Protein AF-A0A1B9JYE6-F1 (afdb_monomer)

Radius of gyration: 20.58 Å; Cα contacts (8 Å, |Δi|>4): 177; chains: 1; bounding box: 49×29×66 Å

Secondary structure (DSSP, 8-state):
-HHHHHHHHHHHHHHHHHHHIIIIISPPPPP-------TTSGGG--SS-----SS-PPPHHHHHHHHHHHHHHHHHHHHHHHHH---HHHHHHHHHHHHHHHHHHHHIIIIIS---S-TTSHIIIIIHHHHHHHHHHHHHHHHHHHHHHHHHHHHHHT-

pLDDT: mean 81.79, std 16.42, range [40.91, 97.44]

Structure (mmCIF, N/CA/C/O backbone):
data_AF-A0A1B9JYE6-F1
#
_entry.id   AF-A0A1B9JYE6-F1
#
loop_
_atom_site.group_PDB
_atom_site.id
_atom_site.type_symbol
_atom_site.label_atom_id
_atom_site.label_alt_id
_atom_site.label_comp_id
_atom_site.label_asym_id
_atom_site.label_entity_id
_atom_site.label_seq_id
_atom_site.pdbx_PDB_ins_code
_atom_site.Cartn_x
_atom_site.Cartn_y
_atom_site.Cartn_z
_atom_site.occupancy
_atom_site.B_iso_or_equiv
_atom_site.auth_seq_id
_atom_site.auth_comp_id
_atom_site.auth_asym_id
_atom_site.auth_atom_id
_atom_site.pdbx_PDB_model_num
ATOM 1 N N . MET A 1 1 ? -19.939 -4.591 16.469 1.00 57.59 1 MET A N 1
ATOM 2 C CA . MET A 1 1 ? -18.992 -5.558 15.854 1.00 57.59 1 MET A CA 1
ATOM 3 C C . MET A 1 1 ? -18.891 -5.456 14.327 1.00 57.59 1 MET A C 1
ATOM 5 O O . MET A 1 1 ? -17.831 -5.767 13.809 1.00 57.59 1 MET A O 1
ATOM 9 N N . LYS A 1 2 ? -19.922 -5.003 13.598 1.00 70.06 2 LYS A N 1
ATOM 10 C CA . LYS A 1 2 ? -19.901 -4.951 12.121 1.00 70.06 2 LYS A CA 1
ATOM 11 C C . LYS A 1 2 ? -18.912 -3.921 11.544 1.00 70.06 2 LYS A C 1
ATOM 13 O O . LYS A 1 2 ? -18.185 -4.219 10.609 1.00 70.06 2 LYS A O 1
ATOM 18 N N . ASN A 1 3 ? -18.780 -2.763 12.190 1.00 75.31 3 ASN A N 1
ATOM 19 C CA . ASN A 1 3 ? -17.974 -1.642 11.678 1.00 75.31 3 ASN A CA 1
ATOM 20 C C . ASN A 1 3 ? -16.462 -1.934 11.674 1.00 75.31 3 ASN A C 1
ATOM 22 O O . ASN A 1 3 ? -15.748 -1.475 10.791 1.00 75.31 3 ASN A O 1
ATOM 26 N N . ARG A 1 4 ? -15.979 -2.756 12.619 1.00 79.44 4 ARG A N 1
ATOM 27 C CA . ARG A 1 4 ? -14.575 -3.209 12.634 1.00 79.44 4 ARG A CA 1
ATOM 28 C C . ARG A 1 4 ? -14.265 -4.218 11.530 1.00 79.44 4 ARG A C 1
ATOM 30 O O . ARG A 1 4 ? -13.170 -4.186 10.997 1.00 79.44 4 ARG A O 1
ATOM 37 N N . LEU A 1 5 ? -15.227 -5.078 11.181 1.00 86.06 5 LEU A N 1
ATOM 38 C CA . LEU A 1 5 ? -15.060 -6.068 10.114 1.00 86.06 5 LEU A CA 1
ATOM 39 C C . LEU A 1 5 ? -14.913 -5.368 8.767 1.00 86.06 5 LEU A C 1
ATOM 41 O O . LEU A 1 5 ? -14.025 -5.710 8.001 1.00 86.06 5 LEU A O 1
ATOM 45 N N . ILE A 1 6 ? -15.738 -4.346 8.527 1.00 87.00 6 ILE A N 1
ATOM 46 C CA . ILE A 1 6 ? -15.699 -3.552 7.296 1.00 87.00 6 ILE A CA 1
ATOM 47 C C . ILE A 1 6 ? -14.346 -2.844 7.161 1.00 87.00 6 ILE A C 1
ATOM 49 O O . ILE A 1 6 ? -13.694 -2.978 6.134 1.00 87.00 6 ILE A O 1
ATOM 53 N N . SER A 1 7 ? -13.887 -2.149 8.209 1.00 86.81 7 SER A N 1
ATOM 54 C CA . SER A 1 7 ? -12.589 -1.461 8.175 1.00 86.81 7 SER A CA 1
ATOM 55 C C . SER A 1 7 ? -11.417 -2.428 7.968 1.00 86.81 7 SER A C 1
ATOM 57 O O . SER A 1 7 ? -10.572 -2.170 7.116 1.00 86.81 7 SER A O 1
ATOM 59 N N . SER A 1 8 ? -11.381 -3.556 8.685 1.00 90.75 8 SER A N 1
ATOM 60 C CA . SER A 1 8 ? -10.333 -4.566 8.503 1.00 90.75 8 SER A CA 1
ATOM 61 C C . SER A 1 8 ? -10.344 -5.175 7.106 1.00 90.75 8 SER A C 1
ATOM 63 O O . SER A 1 8 ? -9.286 -5.316 6.502 1.00 90.75 8 SER A O 1
ATOM 65 N N . LEU A 1 9 ? -11.525 -5.509 6.579 1.00 93.38 9 LEU A N 1
ATOM 66 C CA . LEU A 1 9 ? -11.654 -6.090 5.247 1.00 93.38 9 LEU A CA 1
ATOM 67 C C . LEU A 1 9 ? -11.149 -5.121 4.172 1.00 93.38 9 LEU A C 1
ATOM 69 O O . LEU A 1 9 ? -10.411 -5.540 3.289 1.00 93.38 9 LEU A O 1
ATOM 73 N N . LEU A 1 10 ? -11.472 -3.829 4.287 1.00 93.81 10 LEU A N 1
ATOM 74 C CA . LEU A 1 10 ? -10.964 -2.804 3.372 1.00 93.81 10 LEU A CA 1
ATOM 75 C C . LEU A 1 10 ? -9.431 -2.746 3.372 1.00 93.81 10 LEU A C 1
ATOM 77 O O . LEU A 1 10 ? -8.829 -2.771 2.303 1.00 93.81 10 LEU A O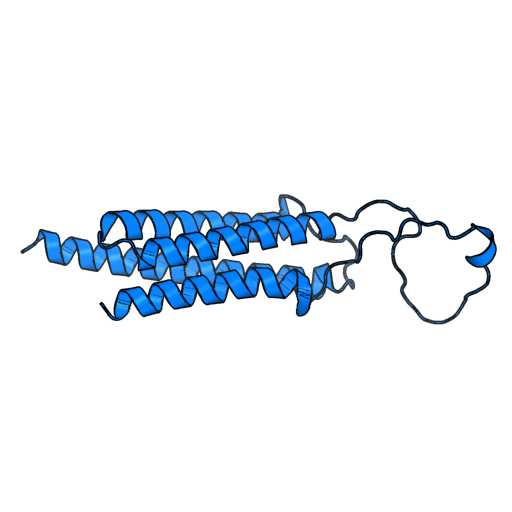 1
ATOM 81 N N . PHE A 1 11 ? -8.789 -2.726 4.545 1.00 94.56 11 PHE A N 1
ATOM 82 C CA . PHE A 1 11 ? -7.324 -2.704 4.617 1.00 94.56 11 PHE A CA 1
ATOM 83 C C . PHE A 1 11 ? -6.683 -3.974 4.058 1.00 94.56 11 PHE A C 1
ATOM 85 O O . PHE A 1 11 ? -5.679 -3.886 3.358 1.00 94.56 11 PHE A O 1
ATOM 92 N N . ILE A 1 12 ? -7.274 -5.143 4.315 1.00 95.81 12 ILE A N 1
ATOM 93 C CA . ILE A 1 12 ? -6.781 -6.417 3.778 1.00 95.81 12 ILE A CA 1
ATOM 94 C C . ILE A 1 12 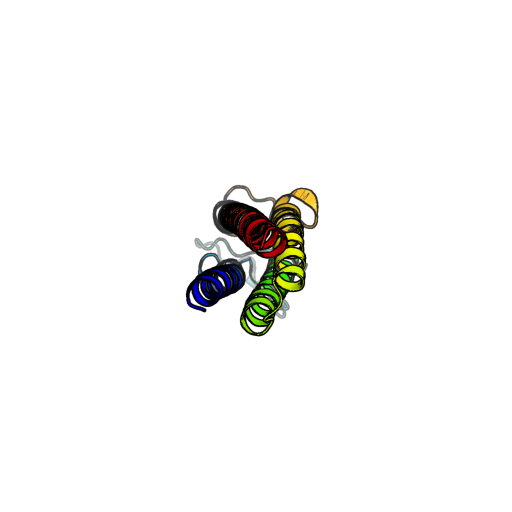? -6.881 -6.430 2.249 1.00 95.81 12 ILE A C 1
ATOM 96 O O . ILE A 1 12 ? -5.912 -6.797 1.593 1.00 95.81 12 ILE A O 1
ATOM 100 N N . ILE A 1 13 ? -8.007 -5.988 1.678 1.00 96.25 13 ILE A N 1
ATOM 101 C CA . ILE A 1 13 ? -8.196 -5.908 0.220 1.00 96.25 13 ILE A CA 1
ATOM 102 C C . ILE A 1 13 ? -7.168 -4.957 -0.402 1.00 96.25 13 ILE A C 1
ATOM 104 O O . ILE A 1 13 ? -6.525 -5.320 -1.384 1.00 96.25 13 ILE A O 1
ATOM 108 N N . ILE A 1 14 ? -6.977 -3.765 0.175 1.00 94.75 14 ILE A N 1
ATOM 109 C CA . ILE A 1 14 ? -5.996 -2.794 -0.332 1.00 94.75 14 ILE A CA 1
ATOM 110 C C . ILE A 1 14 ? -4.573 -3.361 -0.238 1.00 94.75 14 ILE A C 1
ATOM 112 O O . ILE A 1 14 ? -3.814 -3.261 -1.198 1.00 94.75 14 ILE A O 1
ATOM 116 N N . GLY A 1 15 ? -4.220 -4.008 0.877 1.00 94.06 15 GLY A N 1
ATOM 117 C CA . GLY A 1 15 ? -2.919 -4.656 1.043 1.00 94.06 15 GLY A CA 1
ATOM 118 C C . GLY A 1 15 ? -2.680 -5.787 0.037 1.00 94.06 15 GLY A C 1
ATOM 119 O O . GLY A 1 15 ? -1.598 -5.872 -0.537 1.00 94.06 15 GLY A O 1
ATOM 120 N N . ALA A 1 16 ? -3.695 -6.607 -0.251 1.00 95.44 16 ALA A N 1
ATOM 121 C CA . ALA A 1 16 ? -3.608 -7.635 -1.292 1.00 95.44 16 ALA A CA 1
ATOM 122 C C . ALA A 1 16 ? -3.423 -7.014 -2.684 1.00 95.44 16 ALA A C 1
ATOM 124 O O . ALA A 1 16 ? -2.639 -7.513 -3.490 1.00 95.44 16 ALA A O 1
ATOM 125 N N . LEU A 1 17 ? -4.108 -5.902 -2.956 1.00 94.19 17 LEU A N 1
ATOM 126 C CA . LEU A 1 17 ? -4.000 -5.202 -4.229 1.00 94.19 17 LEU A CA 1
ATOM 127 C C . LEU A 1 17 ? -2.5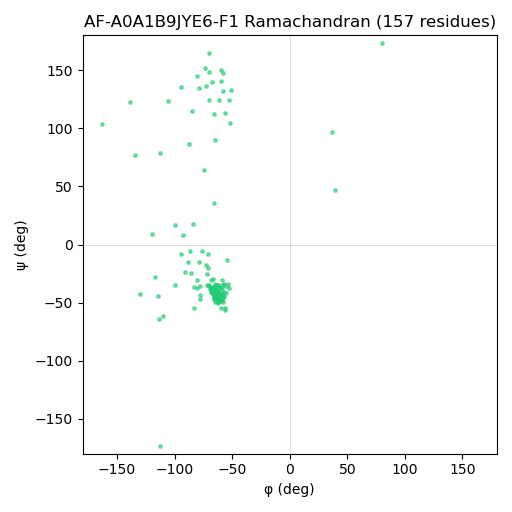99 -4.602 -4.429 1.00 94.19 17 LEU A C 1
ATOM 129 O O . LEU A 1 17 ? -2.047 -4.737 -5.517 1.00 94.19 17 LEU A O 1
ATOM 133 N N . LEU A 1 18 ? -1.979 -4.050 -3.378 1.00 92.81 18 LEU A N 1
ATOM 134 C CA . LEU A 1 18 ? -0.581 -3.587 -3.409 1.00 92.81 18 LEU A CA 1
ATOM 135 C C . LEU A 1 18 ? 0.417 -4.703 -3.757 1.00 92.81 18 LEU A C 1
ATOM 137 O O . LEU A 1 18 ? 1.432 -4.431 -4.387 1.00 92.81 18 LEU A O 1
ATOM 141 N N . ILE A 1 19 ? 0.125 -5.957 -3.399 1.00 92.75 19 ILE A N 1
ATOM 142 C CA . ILE A 1 19 ? 0.947 -7.120 -3.777 1.00 92.75 19 ILE A CA 1
ATOM 143 C C . ILE A 1 19 ? 0.682 -7.525 -5.233 1.00 92.75 19 ILE A C 1
ATOM 145 O O . ILE A 1 19 ? 1.612 -7.809 -5.987 1.00 92.75 19 ILE A O 1
ATOM 149 N N . LEU A 1 20 ? -0.588 -7.553 -5.640 1.00 90.44 20 LEU A N 1
ATOM 150 C CA . LEU A 1 20 ? -1.011 -8.009 -6.967 1.00 90.44 20 LEU A CA 1
ATOM 151 C C . LEU A 1 20 ? -0.603 -7.054 -8.092 1.00 90.44 20 LEU A C 1
ATOM 153 O O . LEU A 1 20 ? -0.294 -7.507 -9.192 1.00 90.44 20 LEU A O 1
ATOM 157 N N . VAL A 1 21 ? -0.592 -5.744 -7.846 1.00 89.38 21 VAL A N 1
ATOM 158 C CA . VAL A 1 21 ? -0.271 -4.748 -8.878 1.00 89.38 21 VAL A CA 1
ATOM 159 C C . VAL A 1 21 ? 1.134 -4.920 -9.469 1.00 89.38 21 VAL A C 1
ATOM 161 O O . VAL A 1 21 ? 1.215 -5.072 -10.687 1.00 89.38 21 VAL A O 1
ATOM 164 N N . PRO A 1 22 ? 2.226 -4.946 -8.679 1.00 84.69 22 PRO A N 1
ATOM 165 C CA . PRO A 1 22 ? 3.578 -5.094 -9.218 1.00 84.69 22 PRO A CA 1
ATOM 166 C C . PRO A 1 22 ? 3.891 -6.505 -9.741 1.00 84.69 22 PRO A C 1
ATOM 168 O O . PRO A 1 22 ? 4.860 -6.665 -10.482 1.00 84.69 22 PRO A O 1
ATOM 171 N N . LEU A 1 23 ? 3.112 -7.523 -9.351 1.00 81.50 23 LEU A N 1
ATOM 172 C CA . LEU A 1 23 ? 3.366 -8.923 -9.713 1.00 81.50 23 LEU A CA 1
ATOM 173 C C . LEU A 1 23 ? 2.518 -9.434 -10.882 1.00 81.50 23 LEU A C 1
ATOM 175 O O . LEU A 1 23 ? 2.999 -10.265 -11.645 1.00 81.50 23 LEU A O 1
ATOM 179 N N . TYR A 1 24 ? 1.266 -8.989 -11.005 1.00 80.25 24 TYR A N 1
ATOM 180 C CA . TYR A 1 24 ? 0.289 -9.619 -11.898 1.00 80.25 24 TYR A CA 1
ATOM 181 C C . TYR A 1 24 ? -0.434 -8.634 -12.818 1.00 80.25 24 TYR A C 1
ATOM 183 O O . TYR A 1 24 ? -0.606 -8.927 -13.995 1.00 80.25 24 TYR A O 1
ATOM 191 N N . ILE A 1 25 ? -0.853 -7.466 -12.315 1.00 80.75 25 ILE A N 1
ATOM 192 C CA . ILE A 1 25 ? -1.602 -6.503 -13.146 1.00 80.75 25 ILE A CA 1
ATOM 193 C C . ILE A 1 25 ? -0.659 -5.731 -14.065 1.00 80.75 25 ILE A C 1
ATOM 195 O O . ILE A 1 25 ? -0.932 -5.566 -15.250 1.00 80.75 25 ILE A O 1
ATOM 199 N N . VAL A 1 26 ? 0.446 -5.241 -13.506 1.00 78.81 26 VAL A N 1
ATOM 200 C CA . VAL A 1 26 ? 1.441 -4.463 -14.235 1.00 78.81 26 VAL A CA 1
ATOM 201 C C . VAL A 1 26 ? 2.818 -4.997 -13.850 1.00 78.81 26 VAL A C 1
ATOM 203 O O . VAL A 1 26 ? 3.483 -4.406 -12.988 1.00 78.81 26 VAL A O 1
ATOM 206 N N . PRO A 1 27 ? 3.211 -6.160 -14.405 1.00 75.25 27 PRO A N 1
ATOM 207 C CA . PRO A 1 27 ? 4.437 -6.824 -14.003 1.00 75.25 27 PRO A CA 1
ATOM 208 C C . PRO A 1 27 ? 5.622 -5.886 -14.208 1.00 75.25 27 PRO A C 1
ATOM 210 O O . PRO A 1 27 ? 5.769 -5.233 -15.246 1.00 75.25 27 PRO A O 1
ATOM 213 N N . VAL A 1 28 ? 6.455 -5.790 -13.176 1.00 79.31 28 VAL A N 1
ATOM 214 C CA . VAL A 1 28 ? 7.721 -5.068 -13.279 1.00 79.31 28 VAL A CA 1
ATOM 215 C C . VAL A 1 28 ? 8.704 -5.819 -14.175 1.00 79.31 28 VAL A C 1
ATOM 217 O O . VAL A 1 28 ? 8.522 -7.000 -14.465 1.00 79.31 28 VAL A O 1
ATOM 220 N N . CYS A 1 29 ? 9.762 -5.124 -14.601 1.00 75.88 29 CYS A N 1
ATOM 221 C CA . CYS A 1 29 ? 10.789 -5.692 -15.470 1.00 75.88 29 CYS A CA 1
ATOM 222 C C . CYS A 1 29 ? 11.312 -7.027 -14.907 1.00 75.88 29 CYS A C 1
ATOM 224 O O . CYS A 1 29 ? 11.632 -7.080 -13.709 1.00 75.88 29 CYS A O 1
ATOM 226 N N . PRO A 1 30 ? 11.424 -8.077 -15.741 1.00 67.44 30 PRO A N 1
ATOM 227 C CA . PRO A 1 30 ? 11.981 -9.347 -15.304 1.00 67.44 30 PRO A CA 1
ATOM 228 C C . PRO A 1 30 ? 13.426 -9.151 -14.815 1.00 67.44 30 PRO A C 1
ATOM 230 O O . PRO A 1 30 ? 14.118 -8.233 -15.274 1.00 67.44 30 PRO A O 1
ATOM 233 N N . PRO A 1 31 ? 13.890 -9.972 -13.852 1.00 63.22 31 PRO A N 1
ATOM 234 C CA . PRO A 1 31 ? 15.303 -9.988 -13.504 1.00 63.22 31 PRO A CA 1
ATOM 235 C C . PRO A 1 31 ? 16.109 -10.325 -14.766 1.00 63.22 31 PRO A C 1
ATOM 237 O O . PRO A 1 31 ? 15.602 -11.070 -15.606 1.00 63.22 31 PRO A O 1
ATOM 240 N N . PRO A 1 32 ? 17.337 -9.801 -14.916 1.00 58.00 32 PRO A N 1
ATOM 241 C CA . PRO A 1 32 ? 18.195 -10.238 -16.003 1.00 58.00 32 PRO A CA 1
ATOM 242 C C . PRO A 1 32 ? 18.348 -11.753 -15.877 1.00 58.00 32 PRO A C 1
ATOM 244 O O . PRO A 1 32 ? 18.891 -12.244 -14.884 1.00 58.00 32 PRO A O 1
ATOM 247 N N . GLU A 1 33 ? 17.806 -12.497 -16.838 1.00 54.22 33 GLU A N 1
ATOM 248 C CA . GLU A 1 33 ? 18.132 -13.905 -16.984 1.00 54.22 33 GLU A CA 1
ATOM 249 C C . GLU A 1 33 ? 19.652 -13.970 -17.051 1.00 54.22 33 GLU A C 1
ATOM 251 O O . GLU A 1 33 ? 20.282 -13.225 -17.803 1.00 54.22 33 GLU A O 1
ATOM 256 N N . VAL A 1 34 ? 20.243 -14.767 -16.159 1.00 49.59 34 VAL A N 1
ATOM 257 C CA . VAL A 1 34 ? 21.685 -14.981 -16.099 1.00 49.59 34 VAL A CA 1
ATOM 258 C C . VAL A 1 34 ? 22.106 -15.368 -17.507 1.00 49.59 34 VAL A C 1
ATOM 260 O O . VAL A 1 34 ? 21.801 -16.470 -17.963 1.00 49.59 34 VAL A O 1
ATOM 263 N N . ALA A 1 35 ? 22.726 -14.421 -18.213 1.00 47.91 35 ALA A N 1
ATOM 264 C CA . ALA A 1 35 ? 23.156 -14.593 -19.581 1.00 47.91 35 ALA A CA 1
ATOM 265 C C . ALA A 1 35 ? 24.238 -15.675 -19.594 1.00 47.91 35 ALA A C 1
ATOM 267 O O . ALA A 1 35 ? 25.425 -15.416 -19.455 1.00 47.91 35 ALA A O 1
ATOM 268 N N . SER A 1 36 ? 23.786 -16.911 -19.760 1.00 43.56 36 SER A N 1
ATOM 269 C CA . SER A 1 36 ? 24.530 -17.994 -20.391 1.00 43.56 36 SER A CA 1
ATOM 270 C C . SER A 1 36 ? 24.379 -17.922 -21.915 1.00 43.56 36 SER A C 1
ATOM 272 O O . SER A 1 36 ? 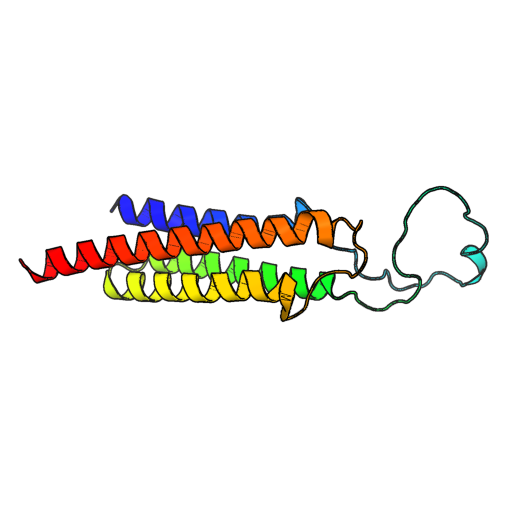24.633 -18.894 -22.615 1.00 43.56 36 SER A O 1
ATOM 274 N N . MET A 1 37 ? 23.961 -16.768 -22.441 1.00 51.12 37 MET A N 1
ATOM 275 C CA . MET A 1 37 ? 23.835 -16.522 -23.869 1.00 51.12 37 MET A CA 1
ATOM 276 C C . MET A 1 37 ? 25.211 -16.084 -24.391 1.00 51.12 37 MET A C 1
ATOM 278 O O . MET A 1 37 ? 25.697 -15.027 -23.978 1.00 51.12 37 MET A O 1
ATOM 282 N N . PRO A 1 38 ? 25.864 -16.876 -25.261 1.00 51.84 38 PRO A N 1
ATOM 283 C CA . PRO A 1 38 ? 27.099 -16.472 -25.915 1.00 51.84 38 PRO A CA 1
ATOM 284 C C . PRO A 1 38 ? 26.841 -15.200 -26.726 1.00 51.84 38 PRO A C 1
ATOM 286 O O . PRO A 1 38 ? 25.805 -15.070 -27.383 1.00 51.84 38 PRO A O 1
ATOM 289 N N . THR A 1 39 ? 27.800 -14.277 -26.712 1.00 54.94 39 THR A N 1
ATOM 290 C CA . THR A 1 39 ? 27.779 -12.977 -27.410 1.00 54.94 39 THR A CA 1
ATOM 291 C C . THR A 1 39 ? 27.504 -13.062 -28.916 1.00 54.94 39 THR A C 1
ATOM 293 O O . THR A 1 39 ? 27.180 -12.057 -29.545 1.00 54.94 39 THR A O 1
ATOM 296 N N . ASP A 1 40 ? 27.576 -14.258 -29.492 1.00 49.28 40 ASP A N 1
ATOM 297 C CA . ASP A 1 40 ? 27.588 -14.480 -30.934 1.00 49.28 40 ASP A CA 1
ATOM 298 C C . ASP A 1 40 ? 26.177 -14.629 -31.535 1.00 49.28 40 ASP A C 1
ATOM 300 O O . ASP A 1 40 ? 26.003 -14.484 -32.744 1.00 49.28 40 ASP A O 1
ATOM 304 N N . MET A 1 41 ? 25.143 -14.849 -30.709 1.00 54.16 41 MET A N 1
ATOM 305 C CA . MET A 1 41 ? 23.742 -14.927 -31.170 1.00 54.16 41 MET A CA 1
ATOM 306 C C . MET A 1 41 ? 22.978 -13.598 -31.059 1.00 54.16 41 MET A C 1
ATOM 308 O O . MET A 1 41 ? 21.872 -13.483 -31.583 1.00 54.16 41 MET A O 1
ATOM 312 N N . ALA A 1 42 ? 23.563 -12.575 -30.427 1.00 52.47 42 ALA A N 1
ATOM 313 C CA . ALA A 1 42 ? 22.927 -11.267 -30.247 1.00 52.47 42 ALA A CA 1
ATOM 314 C C . ALA A 1 42 ? 22.827 -10.451 -31.552 1.00 52.47 42 ALA A C 1
ATOM 316 O O . ALA A 1 42 ? 21.936 -9.621 -31.699 1.00 52.47 42 ALA A O 1
ATOM 317 N N . ASN A 1 43 ? 23.712 -10.700 -32.521 1.00 52.38 43 ASN A N 1
ATOM 318 C CA . ASN A 1 43 ? 23.830 -9.859 -33.716 1.00 52.38 43 ASN A CA 1
ATOM 319 C C . ASN A 1 43 ? 22.873 -10.233 -34.867 1.00 52.38 43 ASN A C 1
ATOM 321 O O . ASN A 1 43 ? 22.842 -9.516 -35.862 1.00 52.38 43 ASN A O 1
ATOM 325 N N . ASN A 1 44 ? 22.100 -11.325 -34.764 1.00 51.66 44 ASN A N 1
ATOM 326 C CA . ASN A 1 44 ? 21.302 -11.855 -35.888 1.00 51.66 44 ASN A CA 1
ATOM 327 C C . ASN A 1 44 ? 19.780 -11.914 -35.671 1.00 51.66 44 ASN A C 1
ATOM 329 O O . ASN A 1 44 ? 19.071 -12.449 -36.521 1.00 51.66 44 ASN A O 1
ATOM 333 N N . MET A 1 45 ? 19.237 -11.335 -34.597 1.00 49.75 45 MET A N 1
ATOM 334 C CA . MET A 1 45 ? 17.781 -11.201 -34.438 1.00 49.75 45 MET A CA 1
ATOM 335 C C . MET A 1 45 ? 17.356 -9.737 -34.501 1.00 49.75 45 MET A C 1
ATOM 337 O O . MET A 1 45 ? 17.083 -9.078 -33.504 1.00 49.75 45 MET A O 1
ATOM 341 N N . MET A 1 46 ? 17.287 -9.242 -35.734 1.00 52.53 46 MET A N 1
ATOM 342 C CA . MET A 1 46 ? 16.541 -8.046 -36.096 1.00 52.53 46 MET A CA 1
ATOM 343 C C . MET A 1 46 ? 15.104 -8.479 -36.408 1.00 52.53 46 MET A C 1
ATOM 345 O O . MET A 1 46 ? 14.828 -8.791 -37.555 1.00 52.53 46 MET A O 1
ATOM 349 N N . ASN A 1 47 ? 14.223 -8.566 -35.401 1.00 45.91 47 ASN A N 1
ATOM 350 C CA . ASN A 1 47 ? 12.759 -8.593 -35.562 1.00 45.91 47 ASN A CA 1
ATOM 351 C C . ASN A 1 47 ? 12.056 -8.267 -34.226 1.00 45.91 47 ASN A C 1
ATOM 353 O O . ASN A 1 47 ? 12.002 -9.080 -33.318 1.00 45.91 47 ASN A O 1
ATOM 357 N N . HIS A 1 48 ? 11.550 -7.039 -34.127 1.00 42.72 48 HIS A N 1
ATOM 358 C CA . HIS A 1 48 ? 10.354 -6.610 -33.389 1.00 42.72 48 HIS A CA 1
ATOM 359 C C . HIS A 1 48 ? 10.009 -7.193 -31.996 1.00 42.72 48 HIS A C 1
ATOM 361 O O . HIS A 1 48 ? 8.836 -7.428 -31.728 1.00 42.72 48 HIS A O 1
ATOM 367 N N . GLU A 1 49 ? 10.950 -7.276 -31.054 1.00 40.91 49 GLU A N 1
ATOM 368 C CA . GLU A 1 49 ? 10.630 -7.437 -29.626 1.00 40.91 49 GLU A CA 1
ATOM 369 C C . GLU A 1 49 ? 11.555 -6.566 -28.767 1.00 40.91 49 GLU A C 1
ATOM 371 O O . GLU A 1 49 ? 12.780 -6.636 -28.849 1.00 40.91 49 GLU A O 1
ATOM 376 N N . MET A 1 50 ? 10.950 -5.685 -27.963 1.00 48.88 50 MET A N 1
ATOM 377 C CA . MET A 1 50 ? 11.627 -4.735 -27.073 1.00 48.88 50 MET A CA 1
ATOM 378 C C . MET A 1 50 ? 12.195 -5.459 -25.841 1.00 48.88 50 MET A C 1
ATOM 380 O O . MET A 1 50 ? 11.749 -5.239 -24.713 1.00 48.88 50 MET A O 1
ATOM 384 N N . ALA A 1 51 ? 13.147 -6.364 -26.061 1.00 43.28 51 ALA A N 1
ATOM 385 C CA . ALA A 1 51 ? 13.779 -7.144 -25.009 1.00 43.28 51 ALA A CA 1
ATOM 386 C C . ALA A 1 51 ? 14.740 -6.286 -24.167 1.00 43.28 51 ALA A C 1
ATOM 388 O O . ALA A 1 51 ? 15.493 -5.443 -24.657 1.00 43.28 51 ALA A O 1
ATOM 389 N N . HIS A 1 52 ? 14.650 -6.498 -22.858 1.00 49.09 52 HIS A N 1
ATOM 390 C CA . HIS A 1 52 ? 15.311 -5.754 -21.799 1.00 49.09 52 HIS A CA 1
ATOM 391 C C . HIS A 1 52 ? 16.833 -5.976 -21.738 1.00 49.09 52 HIS A C 1
ATOM 393 O O . HIS A 1 52 ? 17.322 -7.068 -21.980 1.00 49.09 52 HIS A O 1
ATOM 399 N N . SER A 1 53 ? 17.534 -4.920 -21.302 1.00 43.25 53 SER A N 1
ATOM 400 C CA . SER A 1 53 ? 18.861 -4.886 -20.658 1.00 43.25 53 SER A CA 1
ATOM 401 C C . SER A 1 53 ? 19.917 -5.902 -21.150 1.00 43.25 53 SER A C 1
ATOM 403 O O . SER A 1 53 ? 19.994 -7.005 -20.616 1.00 43.25 53 SER A O 1
ATOM 405 N N . PRO A 1 54 ? 20.831 -5.515 -22.064 1.00 47.75 54 PRO A N 1
ATOM 406 C CA . PRO A 1 54 ? 21.963 -6.358 -22.478 1.00 47.75 54 PRO A CA 1
ATOM 407 C C . PRO A 1 54 ? 23.041 -6.509 -21.387 1.00 47.75 54 PRO A C 1
ATOM 409 O O . PRO A 1 54 ? 23.986 -7.280 -21.526 1.00 47.75 54 PRO A O 1
ATOM 412 N N . SER A 1 55 ? 22.925 -5.755 -20.296 1.00 49.12 55 SER A N 1
ATOM 413 C CA . SER A 1 55 ? 23.792 -5.815 -19.127 1.00 49.12 55 SER A CA 1
ATOM 414 C C . SER A 1 55 ? 23.033 -6.505 -17.998 1.00 49.12 55 SER A C 1
ATOM 416 O O . SER A 1 55 ? 21.947 -6.063 -17.627 1.00 49.12 55 SER A O 1
ATOM 418 N N . GLY A 1 56 ? 23.593 -7.586 -17.447 1.0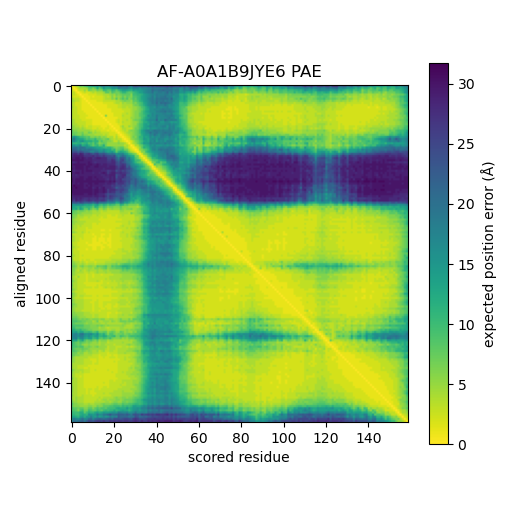0 57.62 56 GLY A N 1
ATOM 419 C CA . GLY A 1 56 ? 23.007 -8.406 -16.376 1.00 57.62 56 GLY A CA 1
ATOM 420 C C . GLY A 1 56 ? 22.849 -7.703 -15.017 1.00 57.62 56 GLY A C 1
ATOM 421 O O . GLY A 1 56 ? 23.063 -8.311 -13.973 1.00 57.62 56 GLY A O 1
ATOM 422 N N . THR A 1 57 ? 22.523 -6.410 -15.004 1.00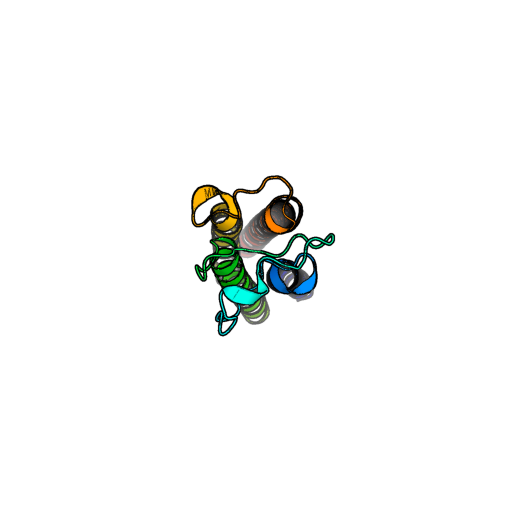 66.62 57 THR A N 1
ATOM 423 C CA . THR A 1 57 ? 22.313 -5.600 -13.809 1.00 66.62 57 THR A CA 1
ATOM 424 C C . THR A 1 57 ? 20.830 -5.554 -13.442 1.00 66.62 57 THR A C 1
ATOM 426 O O . THR A 1 57 ? 19.942 -5.384 -14.277 1.00 66.62 57 THR A O 1
ATOM 429 N N . ILE A 1 58 ? 20.544 -5.721 -12.151 1.00 75.81 58 ILE A N 1
ATOM 430 C CA . ILE A 1 58 ? 19.180 -5.667 -11.621 1.00 75.81 58 ILE A CA 1
ATOM 431 C C . ILE A 1 58 ? 18.672 -4.220 -11.680 1.00 75.81 58 ILE A C 1
ATOM 433 O O . ILE A 1 58 ? 19.274 -3.311 -11.107 1.00 75.81 58 ILE A O 1
ATOM 437 N N . MET A 1 59 ? 17.532 -4.006 -12.339 1.00 81.19 59 MET A N 1
ATOM 438 C CA . MET A 1 59 ? 16.900 -2.688 -12.442 1.00 81.19 59 MET A CA 1
ATOM 439 C C . MET A 1 59 ? 16.243 -2.245 -11.123 1.00 81.19 59 MET A C 1
ATOM 441 O O . MET A 1 59 ? 15.733 -3.062 -10.359 1.00 81.19 59 MET A O 1
ATOM 445 N N . LYS A 1 60 ? 16.148 -0.925 -10.892 1.00 84.31 60 LYS A N 1
ATOM 446 C CA . LYS A 1 60 ? 15.483 -0.327 -9.709 1.00 84.31 60 LYS A CA 1
ATOM 447 C C . LYS A 1 60 ? 14.050 -0.837 -9.496 1.00 84.31 60 LYS A C 1
ATOM 449 O O . LYS A 1 60 ? 13.655 -1.110 -8.368 1.00 84.31 60 LYS A O 1
ATOM 454 N N . CYS A 1 61 ? 13.312 -1.047 -10.589 1.00 87.44 61 CYS A N 1
ATOM 455 C CA . CYS A 1 61 ? 11.951 -1.590 -10.603 1.00 87.44 61 CYS A CA 1
ATOM 456 C C . CYS A 1 61 ? 11.805 -2.924 -9.851 1.00 87.44 61 CYS A C 1
ATOM 458 O O . CYS A 1 61 ? 10.780 -3.154 -9.213 1.00 87.44 61 CYS A O 1
ATOM 460 N N . PHE A 1 62 ? 12.835 -3.773 -9.881 1.00 85.69 62 PHE A N 1
ATOM 461 C CA . PHE A 1 62 ? 12.838 -5.047 -9.167 1.00 85.69 62 PHE A CA 1
ATOM 462 C C . PHE A 1 62 ? 12.813 -4.841 -7.646 1.00 85.69 62 PHE A C 1
ATOM 464 O O . PHE A 1 62 ? 11.996 -5.439 -6.945 1.00 85.69 62 PHE A O 1
ATOM 471 N N . TRP A 1 63 ? 13.667 -3.951 -7.134 1.00 88.25 63 TRP A N 1
ATOM 472 C CA . TRP A 1 63 ? 13.731 -3.630 -5.706 1.00 88.25 63 TRP A CA 1
ATOM 473 C C . TRP A 1 63 ? 12.488 -2.880 -5.229 1.00 88.25 63 TRP A C 1
ATOM 475 O O . TRP A 1 63 ? 11.969 -3.188 -4.158 1.00 88.25 63 TRP A O 1
ATOM 485 N N . THR A 1 64 ? 11.959 -1.972 -6.053 1.00 89.94 64 THR A N 1
ATOM 486 C CA . THR A 1 64 ? 10.681 -1.288 -5.806 1.00 89.94 64 THR A CA 1
ATOM 487 C C . THR A 1 64 ? 9.544 -2.295 -5.658 1.00 89.94 64 THR A C 1
ATOM 489 O O . THR A 1 64 ? 8.840 -2.264 -4.655 1.00 89.94 64 THR A O 1
ATOM 492 N N . ALA A 1 65 ? 9.401 -3.251 -6.581 1.00 89.00 65 ALA A N 1
ATOM 493 C CA . ALA A 1 65 ? 8.364 -4.279 -6.478 1.00 89.00 65 ALA A CA 1
ATOM 494 C C . ALA A 1 65 ? 8.494 -5.125 -5.206 1.00 89.00 65 ALA A C 1
ATOM 496 O O . ALA A 1 65 ? 7.500 -5.398 -4.538 1.00 89.00 65 ALA A O 1
ATOM 497 N N . ARG A 1 66 ? 9.717 -5.527 -4.840 1.00 91.44 66 ARG A N 1
ATOM 498 C CA . ARG A 1 66 ? 9.960 -6.307 -3.617 1.00 91.44 66 ARG A CA 1
ATOM 499 C C . ARG A 1 66 ? 9.623 -5.520 -2.350 1.00 91.44 66 ARG A C 1
ATOM 501 O O . ARG A 1 66 ? 9.016 -6.087 -1.443 1.00 91.44 66 ARG A O 1
ATOM 508 N N . ALA A 1 67 ? 9.976 -4.237 -2.297 1.00 93.50 67 ALA A N 1
ATOM 509 C CA . ALA A 1 67 ? 9.641 -3.362 -1.176 1.00 93.50 67 ALA A CA 1
ATOM 510 C C . ALA A 1 67 ? 8.120 -3.193 -1.022 1.00 93.50 67 ALA A C 1
ATOM 512 O O . ALA A 1 67 ? 7.588 -3.325 0.078 1.00 93.50 67 ALA A O 1
ATOM 513 N N . GLU A 1 68 ? 7.416 -2.990 -2.133 1.00 92.44 68 GLU A N 1
ATOM 514 C CA . GLU A 1 68 ? 5.962 -2.798 -2.168 1.00 92.44 68 GLU A CA 1
ATOM 515 C C . GLU A 1 68 ? 5.194 -4.061 -1.771 1.00 92.44 68 GLU A C 1
ATOM 517 O O . GLU A 1 68 ? 4.252 -3.994 -0.983 1.00 92.44 68 GLU A O 1
ATOM 522 N N . VAL A 1 69 ? 5.653 -5.237 -2.211 1.00 93.75 69 VAL A N 1
ATOM 523 C CA . VAL A 1 69 ? 5.115 -6.521 -1.735 1.00 93.75 69 VAL A CA 1
ATOM 524 C C . VAL A 1 69 ? 5.304 -6.659 -0.222 1.00 93.75 69 VAL A C 1
ATOM 526 O O . VAL A 1 69 ? 4.372 -7.052 0.480 1.00 93.75 69 VAL A O 1
ATOM 529 N N . GLY A 1 70 ? 6.479 -6.291 0.301 1.00 95.19 70 GLY A N 1
ATOM 530 C CA . GLY A 1 70 ? 6.743 -6.274 1.741 1.00 95.19 70 GLY A CA 1
ATOM 531 C C . GLY A 1 70 ? 5.776 -5.364 2.502 1.00 95.19 70 GLY A C 1
ATOM 532 O O . GLY A 1 70 ? 5.206 -5.771 3.515 1.00 95.19 70 GLY A O 1
ATOM 533 N N . ILE A 1 71 ? 5.519 -4.163 1.983 1.00 96.06 71 ILE A N 1
ATOM 534 C CA . ILE A 1 71 ? 4.547 -3.233 2.563 1.00 96.06 71 ILE A CA 1
ATOM 535 C C . ILE A 1 71 ? 3.129 -3.796 2.512 1.00 96.06 71 ILE A C 1
ATOM 537 O O . ILE A 1 71 ? 2.427 -3.745 3.521 1.00 96.06 71 ILE A O 1
ATOM 541 N N . GLY A 1 72 ? 2.709 -4.372 1.385 1.00 96.12 72 GLY A N 1
ATOM 542 C CA . GLY A 1 72 ? 1.394 -4.995 1.254 1.00 96.12 72 GLY A CA 1
ATOM 543 C C . GLY A 1 72 ? 1.156 -6.071 2.317 1.00 96.12 72 GLY A C 1
ATOM 544 O O . GLY A 1 72 ? 0.102 -6.089 2.954 1.00 96.12 72 GLY A O 1
ATOM 545 N N . ILE A 1 73 ? 2.168 -6.899 2.605 1.00 96.88 73 ILE A N 1
ATOM 546 C CA . ILE A 1 73 ? 2.115 -7.902 3.683 1.00 96.88 73 ILE A CA 1
ATOM 547 C C . ILE A 1 73 ? 1.929 -7.231 5.052 1.00 96.88 73 ILE A C 1
ATOM 549 O O . ILE A 1 73 ? 1.076 -7.656 5.835 1.00 96.88 73 ILE A O 1
ATOM 553 N N . VAL A 1 74 ? 2.679 -6.163 5.340 1.00 97.44 74 VAL A N 1
ATOM 554 C CA . VAL A 1 74 ? 2.551 -5.410 6.601 1.00 97.44 74 VAL A CA 1
ATOM 555 C C . VAL A 1 74 ? 1.157 -4.786 6.737 1.00 97.44 74 VAL A C 1
ATOM 557 O O . VAL A 1 74 ? 0.557 -4.854 7.810 1.00 97.44 74 VAL A O 1
ATOM 560 N N . VAL A 1 75 ? 0.596 -4.233 5.658 1.00 97.00 75 VAL A N 1
ATOM 561 C CA . VAL A 1 75 ? -0.765 -3.671 5.647 1.00 97.00 75 VAL A CA 1
ATOM 562 C C . VAL A 1 75 ? -1.806 -4.748 5.962 1.00 97.00 75 VAL A C 1
ATOM 564 O O . VAL A 1 75 ? -2.687 -4.519 6.795 1.00 97.00 75 VAL A O 1
ATOM 567 N N . ILE A 1 76 ? -1.686 -5.941 5.369 1.00 97.19 76 ILE A N 1
ATOM 568 C CA . ILE A 1 76 ? -2.572 -7.079 5.664 1.00 97.19 76 ILE A CA 1
ATOM 569 C C . ILE A 1 76 ? -2.445 -7.492 7.135 1.00 97.19 76 ILE A C 1
ATOM 571 O O . ILE A 1 76 ? -3.461 -7.658 7.815 1.00 97.19 76 ILE A O 1
ATOM 575 N N . ALA A 1 77 ? -1.219 -7.610 7.652 1.00 96.81 77 ALA A N 1
ATOM 576 C CA . ALA A 1 77 ? -0.972 -7.963 9.047 1.00 96.81 77 ALA A CA 1
ATOM 577 C C . ALA A 1 77 ? -1.609 -6.948 10.011 1.00 96.81 77 ALA A C 1
ATOM 579 O O . ALA A 1 77 ? -2.273 -7.336 10.973 1.00 96.81 77 ALA A O 1
ATOM 580 N N . ILE A 1 78 ? -1.497 -5.648 9.724 1.00 96.06 78 ILE A N 1
ATOM 581 C CA . ILE A 1 78 ? -2.161 -4.598 10.504 1.00 96.06 78 ILE A CA 1
ATOM 582 C C . ILE A 1 78 ? -3.688 -4.706 10.390 1.00 96.06 78 ILE A C 1
ATOM 584 O O . ILE A 1 78 ? -4.381 -4.605 11.404 1.00 96.06 78 ILE A O 1
ATOM 588 N N . GLY A 1 79 ? -4.235 -4.966 9.200 1.00 94.94 79 GLY A N 1
ATOM 589 C CA . GLY A 1 79 ? -5.672 -5.191 9.001 1.00 94.94 79 GLY A CA 1
ATOM 590 C C . GLY A 1 79 ? -6.221 -6.345 9.852 1.00 94.94 79 GLY A C 1
ATOM 591 O O . GLY A 1 79 ? -7.282 -6.210 10.478 1.00 94.94 79 GLY A O 1
ATOM 592 N N . LEU A 1 80 ? -5.461 -7.441 9.953 1.00 94.94 80 LEU A N 1
ATOM 593 C CA . LEU A 1 80 ? -5.750 -8.585 10.825 1.00 94.94 80 LEU A CA 1
ATOM 594 C C . LEU A 1 80 ? -5.601 -8.240 12.314 1.00 94.94 80 LEU A C 1
ATOM 596 O O . LEU A 1 80 ? -6.448 -8.616 13.127 1.00 94.94 80 LEU A O 1
ATOM 600 N N . LEU A 1 81 ? -4.583 -7.469 12.695 1.00 93.94 81 LEU A N 1
ATOM 601 C CA . LEU A 1 81 ? -4.434 -7.008 14.075 1.00 93.94 81 LEU A CA 1
ATOM 602 C C . LEU A 1 81 ? -5.598 -6.099 14.493 1.00 93.94 81 LEU A C 1
ATOM 604 O O . LEU A 1 81 ? -6.118 -6.257 15.598 1.00 93.94 81 LEU A O 1
ATOM 608 N N . ILE A 1 82 ? -6.079 -5.203 13.623 1.00 92.25 82 ILE A N 1
ATOM 609 C CA . ILE A 1 82 ? -7.278 -4.376 13.871 1.00 92.25 82 ILE A CA 1
ATOM 610 C C . ILE A 1 82 ? -8.517 -5.261 14.083 1.00 92.25 82 ILE A C 1
ATOM 612 O O . ILE A 1 82 ? -9.358 -4.949 14.939 1.00 92.25 82 ILE A O 1
ATOM 616 N N . LEU A 1 83 ? -8.610 -6.367 13.335 1.00 91.94 83 LEU A N 1
ATOM 617 C CA . LEU A 1 83 ? -9.719 -7.316 13.398 1.00 91.94 83 LEU A CA 1
ATOM 618 C C . LEU A 1 83 ? -9.778 -8.015 14.765 1.00 91.94 83 LEU A C 1
ATOM 620 O O . LEU A 1 83 ? -10.850 -8.079 15.379 1.00 91.94 83 LEU A O 1
ATOM 624 N N . PHE A 1 84 ? -8.630 -8.492 15.255 1.00 91.31 84 PHE A N 1
ATOM 625 C CA . PHE A 1 84 ? -8.525 -9.203 16.531 1.00 91.31 84 PHE A CA 1
ATOM 626 C C . PHE A 1 84 ? -8.553 -8.261 17.746 1.00 91.31 84 PHE A C 1
ATOM 628 O O . PHE A 1 84 ? -9.175 -8.561 18.769 1.00 91.31 84 PHE A O 1
ATOM 635 N N . SER A 1 85 ? -7.953 -7.075 17.625 1.00 87.56 85 SER A N 1
ATOM 636 C CA . SER A 1 85 ? -7.903 -6.073 18.694 1.00 87.56 85 SER A CA 1
ATOM 637 C C . SER A 1 85 ? -9.307 -5.627 19.077 1.00 87.56 85 SER A C 1
ATOM 639 O O 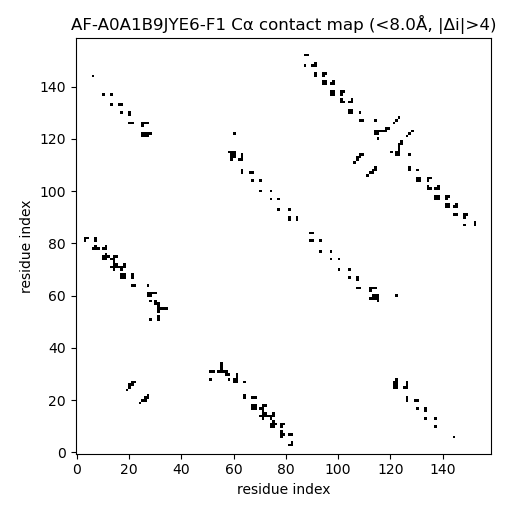. SER A 1 85 ? -10.057 -5.164 18.222 1.00 87.56 85 SER A O 1
ATOM 641 N N . ARG A 1 86 ? -9.701 -5.725 20.354 1.00 83.56 86 ARG A N 1
ATOM 642 C CA . ARG A 1 86 ? -11.017 -5.244 20.831 1.00 83.56 86 ARG A CA 1
ATOM 643 C C . ARG A 1 86 ? -10.995 -3.793 21.312 1.00 83.56 86 ARG A C 1
ATOM 645 O O . ARG A 1 86 ? -12.036 -3.142 21.270 1.00 83.56 86 ARG A O 1
ATOM 652 N N . THR A 1 87 ? -9.831 -3.292 21.709 1.00 86.25 87 THR A N 1
ATOM 653 C CA . THR A 1 87 ? -9.641 -1.951 22.268 1.00 86.25 87 THR A CA 1
ATOM 654 C C . THR A 1 87 ? -9.626 -0.880 21.175 1.00 86.25 87 THR A C 1
ATOM 656 O O . THR A 1 87 ? -8.991 -1.028 20.131 1.00 86.25 87 THR A O 1
ATOM 659 N N . VAL A 1 88 ? -10.342 0.226 21.410 1.00 84.50 88 VAL A N 1
ATOM 660 C CA . VAL A 1 88 ? -10.421 1.356 20.463 1.00 84.50 88 VAL A CA 1
ATOM 661 C C . VAL A 1 88 ? -9.066 2.060 20.334 1.00 84.50 88 VAL A C 1
ATOM 663 O O . VAL A 1 88 ? -8.680 2.433 19.230 1.00 84.50 88 VAL A O 1
ATOM 666 N N . PHE A 1 89 ? -8.316 2.159 21.435 1.00 87.38 89 PHE A N 1
ATOM 667 C CA . PHE A 1 89 ? -6.996 2.790 21.476 1.00 87.38 89 PHE A CA 1
ATOM 668 C C . PHE A 1 89 ? -5.978 2.106 20.547 1.00 87.38 89 PHE A C 1
ATOM 670 O O . PHE A 1 89 ? -5.365 2.769 19.714 1.00 87.38 89 PHE A O 1
ATOM 677 N N . VAL A 1 90 ? -5.868 0.770 20.604 1.00 91.25 90 VAL A N 1
ATOM 678 C CA . VAL A 1 90 ? -4.942 0.002 19.746 1.00 91.25 90 VAL A CA 1
ATOM 679 C C . VAL A 1 90 ? -5.295 0.172 18.271 1.00 91.25 90 VAL A C 1
ATOM 681 O O . VAL A 1 90 ? -4.418 0.397 17.442 1.00 91.25 90 VAL A O 1
ATOM 684 N N . ARG A 1 91 ? -6.587 0.141 17.927 1.00 90.00 91 ARG A N 1
ATOM 685 C CA . ARG A 1 91 ? -7.025 0.344 16.538 1.00 90.00 91 ARG A CA 1
ATOM 686 C C . ARG A 1 91 ? -6.718 1.740 16.013 1.00 90.00 91 ARG A C 1
ATOM 688 O O . ARG A 1 91 ? -6.419 1.882 14.830 1.00 90.00 91 ARG A O 1
ATOM 695 N N . MET A 1 92 ? -6.806 2.755 16.869 1.00 89.50 92 MET A N 1
ATOM 696 C CA . MET A 1 92 ? -6.458 4.121 16.497 1.00 89.50 92 MET A CA 1
ATOM 697 C C . MET A 1 92 ? -4.956 4.224 16.205 1.00 89.50 92 MET A C 1
ATOM 699 O O . MET A 1 92 ? -4.592 4.718 15.142 1.00 89.50 92 MET A O 1
ATOM 703 N N . GLY A 1 93 ? -4.103 3.647 17.061 1.00 93.00 93 GLY A N 1
ATOM 704 C CA . GLY A 1 93 ? -2.657 3.566 16.820 1.00 93.00 93 GLY A CA 1
ATOM 705 C C . GLY A 1 93 ? -2.301 2.827 15.524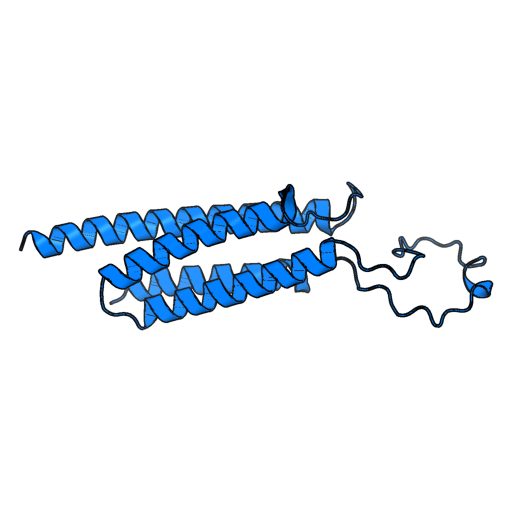 1.00 93.00 93 GLY A C 1
ATOM 706 O O . GLY A 1 93 ? -1.542 3.344 14.708 1.00 93.00 93 GLY A O 1
ATOM 707 N N . LEU A 1 94 ? -2.915 1.665 15.274 1.00 94.62 94 LEU A N 1
ATOM 708 C CA . LEU A 1 94 ? -2.711 0.904 14.032 1.00 94.62 94 LEU A CA 1
ATOM 709 C C . LEU A 1 94 ? -3.189 1.663 12.786 1.00 94.62 94 LEU A C 1
ATOM 711 O O . LEU A 1 94 ? -2.557 1.578 11.737 1.00 94.62 94 LEU A O 1
ATOM 715 N N . SER A 1 95 ? -4.270 2.440 12.892 1.00 93.62 95 SER A N 1
ATOM 716 C CA . SER A 1 95 ? -4.754 3.264 11.775 1.00 93.62 95 SER A CA 1
ATOM 717 C C . SER A 1 95 ? -3.809 4.430 11.475 1.00 93.62 95 SER A C 1
ATOM 719 O O . SER A 1 95 ? -3.595 4.754 10.310 1.00 93.62 95 SER A O 1
ATOM 721 N N . MET A 1 96 ? -3.183 5.022 12.497 1.00 92.94 96 MET A N 1
ATOM 722 C CA . MET A 1 96 ? -2.141 6.031 12.285 1.00 92.94 96 MET A CA 1
ATOM 723 C C . MET A 1 96 ? -0.872 5.425 11.674 1.00 92.94 96 MET A C 1
ATOM 725 O O . MET A 1 96 ? -0.283 6.031 10.784 1.00 92.94 96 MET A O 1
ATOM 729 N N . ALA A 1 97 ? -0.493 4.204 12.065 1.00 96.31 97 ALA A N 1
ATOM 730 C CA . ALA A 1 97 ? 0.618 3.493 11.432 1.00 96.31 97 ALA A CA 1
ATOM 731 C C . ALA A 1 97 ? 0.374 3.267 9.927 1.00 96.31 97 ALA A C 1
ATOM 733 O O . ALA A 1 97 ? 1.272 3.502 9.121 1.00 96.31 97 ALA A O 1
ATOM 734 N N . LEU A 1 98 ? -0.851 2.895 9.529 1.00 96.25 98 LEU A N 1
ATOM 735 C CA . LEU A 1 98 ? -1.227 2.759 8.114 1.00 96.25 98 LEU A CA 1
ATOM 736 C C . LEU A 1 98 ? -1.119 4.077 7.337 1.00 96.25 98 LEU A C 1
ATOM 738 O O . LEU A 1 98 ? -0.720 4.062 6.172 1.00 96.25 98 LEU A O 1
ATOM 742 N N . ALA A 1 99 ? -1.421 5.217 7.965 1.00 95.06 99 ALA A N 1
ATOM 743 C CA . ALA A 1 99 ? -1.232 6.522 7.335 1.00 95.06 99 ALA A CA 1
ATOM 744 C C . ALA A 1 99 ? 0.255 6.790 7.032 1.00 95.06 99 ALA A C 1
ATOM 746 O O . ALA A 1 99 ? 0.589 7.192 5.917 1.00 95.06 99 ALA A O 1
ATOM 747 N N . CYS A 1 100 ? 1.158 6.477 7.968 1.00 95.81 100 CYS A N 1
ATOM 748 C CA . CYS A 1 100 ? 2.602 6.571 7.730 1.00 95.81 100 CYS A CA 1
ATOM 749 C C . CYS A 1 100 ? 3.067 5.602 6.632 1.00 95.81 100 CYS A C 1
ATOM 751 O O . CYS A 1 100 ? 3.809 5.995 5.734 1.00 95.81 100 CYS A O 1
ATOM 753 N N . ILE A 1 101 ? 2.594 4.353 6.656 1.00 96.31 101 ILE A N 1
ATOM 754 C CA . ILE A 1 101 ? 2.918 3.345 5.633 1.00 96.31 101 ILE A CA 1
ATOM 755 C C . ILE A 1 101 ? 2.474 3.805 4.240 1.00 96.31 101 ILE A C 1
ATOM 757 O O . ILE A 1 101 ? 3.203 3.614 3.269 1.00 96.31 101 ILE A O 1
ATOM 761 N N . SER A 1 102 ? 1.326 4.475 4.131 1.00 95.38 102 SER A N 1
ATOM 762 C CA . SER A 1 102 ? 0.830 5.018 2.858 1.00 95.38 102 SER A CA 1
ATOM 763 C C . SER A 1 102 ? 1.787 6.059 2.262 1.00 95.38 102 SER A C 1
ATOM 765 O O . SER A 1 102 ? 2.008 6.099 1.050 1.00 95.38 102 SER A O 1
ATOM 767 N N . PHE A 1 103 ? 2.414 6.875 3.114 1.00 95.12 103 PHE A N 1
ATOM 768 C CA . PHE A 1 103 ? 3.437 7.819 2.675 1.00 95.12 103 PHE A CA 1
ATOM 769 C C . PHE A 1 103 ? 4.680 7.090 2.147 1.00 95.12 103 PHE A C 1
ATOM 771 O O . PHE A 1 103 ? 5.152 7.407 1.057 1.00 95.12 103 PHE A O 1
ATOM 778 N N . PHE A 1 104 ? 5.150 6.052 2.849 1.00 94.69 104 PHE A N 1
ATOM 779 C CA . PHE A 1 104 ? 6.271 5.224 2.383 1.00 94.69 104 PHE A CA 1
ATOM 780 C C . PHE A 1 104 ? 5.977 4.515 1.057 1.00 94.69 104 PHE A C 1
ATOM 782 O O . PHE A 1 104 ? 6.814 4.553 0.161 1.00 94.69 104 PHE A O 1
ATOM 789 N N . THR A 1 105 ? 4.770 3.969 0.903 1.00 94.44 105 THR A N 1
ATOM 790 C CA . THR A 1 105 ? 4.283 3.325 -0.337 1.00 94.44 105 THR A CA 1
ATOM 791 C C . THR A 1 105 ? 4.339 4.290 -1.530 1.00 94.44 105 THR A C 1
ATOM 793 O O . THR A 1 105 ? 4.626 3.917 -2.658 1.00 94.44 105 THR A O 1
ATOM 796 N N . THR A 1 106 ? 4.104 5.585 -1.294 1.00 94.50 106 THR A N 1
ATOM 797 C CA . THR A 1 106 ? 4.211 6.621 -2.338 1.00 94.50 106 THR A CA 1
ATOM 798 C C . THR A 1 106 ? 5.663 7.038 -2.573 1.00 94.50 106 THR A C 1
ATOM 800 O O . THR A 1 106 ? 6.073 7.297 -3.707 1.00 94.50 106 THR A O 1
ATOM 803 N N . ALA A 1 107 ? 6.454 7.113 -1.502 1.00 93.94 107 ALA A N 1
ATOM 804 C CA . ALA A 1 107 ? 7.844 7.545 -1.540 1.00 93.94 107 ALA A CA 1
ATOM 805 C C . ALA A 1 107 ? 8.745 6.536 -2.269 1.00 93.94 107 ALA A C 1
ATOM 807 O O . ALA A 1 107 ? 9.640 6.943 -3.006 1.00 93.94 107 ALA A O 1
ATOM 808 N N . ILE A 1 108 ? 8.500 5.234 -2.117 1.00 94.06 108 ILE A N 1
ATOM 809 C CA . ILE A 1 108 ? 9.290 4.156 -2.730 1.00 94.06 108 ILE A CA 1
ATOM 810 C C . ILE A 1 108 ? 9.389 4.270 -4.261 1.00 94.06 108 ILE A C 1
ATOM 812 O O . ILE A 1 108 ? 10.516 4.364 -4.761 1.00 94.06 108 ILE A O 1
ATOM 816 N N . PRO A 1 109 ? 8.282 4.350 -5.026 1.00 91.38 109 PRO A N 1
ATOM 817 C CA . PRO A 1 109 ? 8.334 4.475 -6.483 1.00 91.38 109 PRO A CA 1
ATOM 818 C C . PRO A 1 109 ? 8.698 5.886 -6.983 1.00 91.38 109 PRO A C 1
ATOM 820 O O . PRO A 1 109 ? 8.865 6.073 -8.191 1.00 91.38 109 PRO A O 1
ATOM 823 N N . THR A 1 110 ? 8.815 6.889 -6.101 1.00 90.06 110 THR A N 1
ATOM 824 C CA . THR A 1 110 ? 9.065 8.293 -6.484 1.00 90.06 110 THR A CA 1
ATOM 825 C C . THR A 1 110 ? 10.460 8.786 -6.112 1.00 90.06 110 THR A C 1
ATOM 827 O O . THR A 1 110 ? 11.221 9.146 -7.006 1.00 90.06 110 THR A O 1
ATOM 830 N N . ILE A 1 111 ? 10.795 8.800 -4.822 1.00 90.50 111 ILE A N 1
ATOM 831 C CA . ILE A 1 111 ? 12.009 9.429 -4.281 1.00 90.50 111 ILE A CA 1
ATOM 832 C C . ILE A 1 111 ? 12.975 8.438 -3.619 1.00 90.50 111 ILE A C 1
ATOM 834 O O . ILE A 1 111 ? 14.171 8.703 -3.597 1.00 90.50 111 ILE A O 1
ATOM 838 N N . LEU A 1 112 ? 12.483 7.317 -3.076 1.00 90.25 112 LEU A N 1
ATOM 839 C CA . LEU A 1 112 ? 13.284 6.406 -2.249 1.00 90.25 112 LEU A CA 1
ATOM 840 C C . LEU A 1 112 ? 14.107 5.432 -3.099 1.00 90.25 112 LEU A C 1
ATOM 842 O O . LEU A 1 112 ? 15.321 5.350 -2.948 1.00 90.25 112 LEU A O 1
ATOM 846 N N . ILE A 1 113 ? 13.442 4.698 -3.996 1.00 91.25 113 ILE A N 1
ATOM 847 C CA . ILE A 1 113 ? 14.080 3.742 -4.916 1.00 91.25 113 ILE A CA 1
ATOM 848 C C . ILE A 1 113 ? 13.912 4.234 -6.353 1.00 91.25 113 ILE A C 1
ATOM 850 O O . ILE A 1 113 ? 14.863 4.254 -7.138 1.00 91.25 113 ILE A O 1
ATOM 854 N N . GLY A 1 114 ? 12.699 4.685 -6.676 1.00 86.94 114 GLY A N 1
ATOM 855 C CA . GLY A 1 114 ? 12.309 5.091 -8.015 1.00 86.94 114 GLY A CA 1
ATOM 856 C C . GLY A 1 114 ? 11.957 3.903 -8.910 1.00 86.94 114 GLY A C 1
ATOM 857 O O . GLY A 1 114 ? 12.113 2.731 -8.564 1.00 86.94 114 GLY A O 1
ATOM 858 N N . VAL A 1 115 ? 11.460 4.219 -10.097 1.00 87.19 115 VAL A N 1
ATOM 859 C CA . VAL A 1 115 ? 11.165 3.236 -11.143 1.00 87.19 115 VAL A CA 1
ATOM 860 C C . VAL A 1 115 ? 12.114 3.418 -12.326 1.00 87.19 115 VAL A C 1
ATOM 862 O O . VAL A 1 115 ? 13.095 4.161 -12.266 1.00 87.19 115 VAL A O 1
ATOM 865 N N . CYS A 1 116 ? 11.854 2.683 -13.397 1.00 85.88 116 CYS A N 1
ATOM 866 C CA . CYS A 1 116 ? 12.694 2.626 -14.574 1.00 85.88 116 CYS A CA 1
ATOM 867 C C . CYS A 1 116 ? 12.670 3.988 -15.295 1.00 85.88 116 CYS A C 1
ATOM 869 O O . CYS A 1 116 ? 11.609 4.608 -15.378 1.00 85.88 116 CYS A O 1
ATOM 871 N N . PRO A 1 117 ? 13.818 4.466 -15.813 1.00 77.31 117 PRO A N 1
ATOM 872 C CA . PRO A 1 117 ? 13.930 5.804 -16.399 1.00 77.31 117 PRO A CA 1
ATOM 873 C C . PRO A 1 117 ? 13.209 5.935 -17.748 1.00 77.31 117 PRO A C 1
ATOM 875 O O . PRO A 1 117 ? 12.894 7.044 -18.170 1.00 77.31 117 PRO A O 1
ATOM 878 N N . GLY A 1 118 ? 12.946 4.817 -18.432 1.00 79.31 118 GLY A N 1
ATOM 879 C CA . GLY A 1 118 ? 12.230 4.810 -19.702 1.00 79.31 118 GLY A CA 1
ATOM 880 C C . GLY A 1 118 ? 10.786 5.272 -19.522 1.00 79.31 118 GLY A C 1
ATOM 881 O O . GLY A 1 118 ? 9.974 4.560 -18.930 1.00 79.31 118 GLY A O 1
ATOM 882 N N . ALA A 1 119 ? 10.459 6.445 -20.071 1.00 74.12 119 ALA A N 1
ATOM 883 C CA . ALA A 1 119 ? 9.138 7.051 -19.930 1.00 74.12 119 ALA A CA 1
ATOM 884 C C . ALA A 1 119 ? 8.009 6.154 -20.458 1.00 74.12 119 ALA A C 1
ATOM 886 O O . ALA A 1 119 ? 6.953 6.126 -19.848 1.00 74.12 119 ALA A O 1
ATOM 887 N N . MET A 1 120 ? 8.261 5.384 -21.522 1.00 75.69 120 MET A N 1
ATOM 888 C CA . MET A 1 120 ? 7.285 4.510 -22.192 1.00 75.69 120 MET A CA 1
ATOM 889 C C . MET A 1 120 ? 7.279 3.065 -21.660 1.00 75.69 120 MET A C 1
ATOM 891 O O . MET A 1 120 ? 6.637 2.196 -22.242 1.00 75.69 120 MET A O 1
ATOM 895 N N . MET A 1 121 ? 8.002 2.774 -20.573 1.00 78.00 121 MET A N 1
ATOM 896 C CA . MET A 1 121 ? 8.006 1.432 -19.986 1.00 78.00 121 MET A CA 1
ATOM 897 C C . MET A 1 121 ? 6.773 1.195 -19.113 1.00 78.00 121 MET A C 1
ATOM 899 O O . MET A 1 121 ? 6.336 2.083 -18.374 1.00 78.00 121 MET A O 1
ATOM 903 N N . LEU A 1 122 ? 6.269 -0.043 -19.129 1.00 80.31 122 LEU A N 1
ATOM 904 C CA . LEU A 1 122 ? 5.061 -0.449 -18.406 1.00 80.31 122 LEU A CA 1
ATOM 905 C C . LEU A 1 122 ? 5.137 -0.140 -16.897 1.00 80.31 122 LEU A C 1
ATOM 907 O O . LEU A 1 122 ? 4.157 0.299 -16.298 1.00 80.31 122 LEU A O 1
ATOM 911 N N . CYS A 1 123 ? 6.321 -0.271 -16.288 1.00 85.50 123 CYS A N 1
ATOM 912 C CA . CYS A 1 123 ? 6.516 0.050 -14.872 1.00 85.50 123 CYS A CA 1
ATOM 913 C C . CYS A 1 123 ? 6.323 1.549 -14.558 1.00 85.50 123 CYS A C 1
ATOM 915 O O . CYS A 1 123 ? 5.750 1.900 -13.526 1.00 85.50 123 CYS A O 1
ATOM 917 N N . ASN A 1 124 ? 6.764 2.445 -15.447 1.00 87.31 124 ASN A N 1
ATOM 918 C CA . ASN A 1 124 ? 6.655 3.888 -15.227 1.00 87.31 124 ASN A CA 1
ATOM 919 C C . ASN A 1 124 ? 5.272 4.440 -15.615 1.00 87.31 124 ASN A C 1
ATOM 921 O O . ASN A 1 124 ? 4.753 5.301 -14.910 1.00 87.31 124 ASN A O 1
ATOM 925 N N . MET A 1 125 ? 4.656 3.922 -16.684 1.00 86.94 125 MET A N 1
ATOM 926 C CA . MET A 1 125 ? 3.327 4.366 -17.138 1.00 86.94 125 MET A CA 1
ATOM 927 C C . MET A 1 125 ? 2.161 3.663 -16.444 1.00 86.94 125 MET A C 1
ATOM 929 O O . MET A 1 125 ? 1.070 4.220 -16.393 1.00 86.94 125 MET A O 1
ATOM 933 N N . GLY A 1 126 ? 2.368 2.457 -15.913 1.00 87.12 126 GLY A N 1
ATOM 934 C CA . GLY A 1 126 ? 1.320 1.665 -15.272 1.00 87.12 126 GLY A CA 1
ATOM 935 C C . GLY A 1 126 ? 1.553 1.475 -13.775 1.00 87.12 126 GLY A C 1
ATOM 936 O O . GLY A 1 126 ? 0.773 1.974 -12.966 1.00 87.12 126 GLY A O 1
ATOM 937 N N . THR A 1 127 ? 2.635 0.794 -13.380 1.00 86.88 127 THR A N 1
ATOM 938 C CA . THR A 1 127 ? 2.862 0.416 -11.970 1.00 86.88 127 THR A CA 1
ATOM 939 C C . THR A 1 127 ? 2.999 1.645 -11.070 1.00 86.88 127 THR A C 1
ATOM 941 O O . THR A 1 127 ? 2.336 1.727 -10.041 1.00 86.88 127 THR A O 1
ATOM 944 N N . LYS A 1 128 ? 3.799 2.643 -11.462 1.00 89.50 128 LYS A N 1
ATOM 945 C CA . LYS A 1 128 ? 3.995 3.873 -10.677 1.00 89.50 128 LYS A CA 1
ATOM 946 C C . LYS A 1 128 ? 2.682 4.620 -10.374 1.00 89.50 128 LYS A C 1
ATOM 948 O O . LYS A 1 128 ? 2.414 4.833 -9.192 1.00 89.50 128 LYS A O 1
ATOM 953 N N . PRO A 1 129 ? 1.853 5.024 -11.360 1.00 91.62 129 PRO A N 1
ATOM 954 C CA . PRO A 1 129 ? 0.591 5.696 -11.053 1.00 91.62 129 PRO A CA 1
ATOM 955 C C . PRO A 1 129 ? -0.393 4.785 -10.311 1.00 91.62 129 PRO A C 1
ATOM 957 O O . PRO A 1 129 ? -1.095 5.269 -9.428 1.00 91.62 129 PRO A O 1
ATOM 960 N N . ALA A 1 130 ? -0.413 3.476 -10.589 1.00 91.94 130 ALA A N 1
ATOM 961 C CA . ALA A 1 130 ? -1.264 2.539 -9.856 1.00 91.94 130 ALA A CA 1
ATOM 962 C C . ALA A 1 130 ? -0.919 2.490 -8.357 1.00 91.94 130 ALA A C 1
ATOM 964 O O . ALA A 1 130 ? -1.815 2.589 -7.520 1.00 91.94 130 ALA A O 1
ATOM 965 N N . LEU A 1 131 ? 0.369 2.412 -8.005 1.00 91.50 131 LEU A N 1
ATOM 966 C CA . LEU A 1 131 ? 0.825 2.435 -6.610 1.00 91.50 131 LEU A CA 1
ATOM 967 C C . LEU A 1 131 ? 0.481 3.755 -5.917 1.00 91.50 131 LEU A C 1
ATOM 969 O O . LEU A 1 131 ? 0.012 3.733 -4.784 1.00 91.50 131 LEU A O 1
ATOM 973 N N . ILE A 1 132 ? 0.641 4.889 -6.606 1.00 93.81 132 ILE A N 1
ATOM 974 C CA . ILE A 1 132 ? 0.278 6.213 -6.072 1.00 93.81 132 ILE A CA 1
ATOM 975 C C . ILE A 1 132 ? -1.233 6.309 -5.802 1.00 93.81 132 ILE A C 1
ATOM 977 O O . ILE A 1 132 ? -1.656 6.866 -4.791 1.00 93.81 132 ILE A O 1
ATOM 981 N N . LEU A 1 133 ? -2.071 5.763 -6.687 1.00 95.12 133 LEU A N 1
ATOM 982 C CA . LEU A 1 133 ? -3.521 5.753 -6.481 1.00 95.12 133 LEU A CA 1
ATOM 983 C C . LEU A 1 133 ? -3.919 4.859 -5.301 1.00 95.12 133 LEU A C 1
ATOM 985 O O . LEU A 1 133 ? -4.760 5.247 -4.489 1.00 95.12 133 LEU A O 1
ATOM 989 N N . LEU A 1 134 ? -3.300 3.683 -5.171 1.00 94.75 134 LEU A N 1
ATOM 990 C CA . LEU A 1 134 ? -3.566 2.767 -4.062 1.00 94.75 134 LEU A CA 1
ATOM 991 C C . LEU A 1 134 ? -3.074 3.307 -2.723 1.00 94.75 134 LEU A C 1
ATOM 993 O O . LEU A 1 134 ? -3.773 3.163 -1.721 1.00 94.75 134 LEU A O 1
ATOM 997 N N . SER A 1 135 ? -1.916 3.963 -2.694 1.00 94.19 135 SER A N 1
ATOM 998 C CA . SER A 1 135 ? -1.391 4.591 -1.485 1.00 94.19 135 SER A CA 1
ATOM 999 C C . SER A 1 135 ? -2.243 5.787 -1.055 1.00 94.19 135 SER A C 1
ATOM 1001 O O . SER A 1 135 ? -2.550 5.922 0.130 1.00 94.19 135 SER A O 1
ATOM 1003 N N . ALA A 1 136 ? -2.701 6.614 -2.000 1.00 95.19 136 ALA A N 1
ATOM 1004 C CA . ALA A 1 136 ? -3.637 7.698 -1.721 1.00 95.19 136 ALA A CA 1
ATOM 1005 C C . ALA A 1 136 ? -4.961 7.156 -1.161 1.00 95.19 136 ALA A C 1
ATOM 1007 O O . ALA A 1 136 ? -5.471 7.671 -0.163 1.00 95.19 136 ALA A O 1
ATOM 1008 N N . LEU A 1 137 ? -5.489 6.077 -1.746 1.00 95.88 137 LEU A N 1
ATOM 1009 C CA . LEU A 1 137 ? -6.690 5.415 -1.245 1.00 95.88 137 LEU A CA 1
ATOM 1010 C C . LEU A 1 137 ? -6.481 4.862 0.172 1.00 95.88 137 LEU A C 1
ATOM 1012 O O . LEU A 1 137 ? -7.320 5.088 1.045 1.00 95.88 137 LEU A O 1
ATOM 1016 N N . LEU A 1 138 ? -5.355 4.187 0.425 1.00 95.50 138 LEU A N 1
ATOM 1017 C CA . LEU A 1 138 ? -5.007 3.663 1.746 1.00 95.50 138 LEU A CA 1
ATOM 1018 C C . LEU A 1 138 ? -4.938 4.785 2.789 1.00 95.50 138 LEU A C 1
ATOM 1020 O O . LEU A 1 138 ? -5.515 4.648 3.870 1.00 95.50 138 LEU A O 1
ATOM 1024 N N . LEU A 1 139 ? -4.308 5.912 2.444 1.00 96.19 139 LEU A N 1
ATOM 1025 C CA . LEU A 1 139 ? -4.194 7.082 3.309 1.00 96.19 139 LEU A CA 1
ATOM 1026 C C . LEU A 1 139 ? -5.572 7.653 3.659 1.00 96.19 139 LEU A C 1
ATOM 1028 O O . LEU A 1 139 ? -5.869 7.880 4.833 1.00 96.19 139 LEU A O 1
ATOM 1032 N N . VAL A 1 140 ? -6.436 7.850 2.659 1.00 95.69 140 VAL A N 1
ATOM 1033 C CA . VAL A 1 140 ? -7.795 8.375 2.859 1.00 95.69 140 VAL A CA 1
ATOM 1034 C C . VAL A 1 140 ? -8.602 7.449 3.769 1.00 95.69 140 VAL A C 1
ATOM 1036 O O . VAL A 1 140 ? -9.201 7.911 4.744 1.00 95.69 140 VAL A O 1
ATOM 1039 N N . VAL A 1 141 ? -8.577 6.138 3.517 1.00 94.31 141 VAL A N 1
ATOM 1040 C CA . VAL A 1 141 ? -9.289 5.152 4.346 1.00 94.31 141 VAL A CA 1
ATOM 1041 C C . VAL A 1 141 ? -8.735 5.130 5.775 1.00 94.31 141 VAL A C 1
ATOM 1043 O O . VAL A 1 141 ? -9.513 5.103 6.733 1.00 94.31 141 VAL A O 1
ATOM 1046 N N . ALA A 1 142 ? -7.413 5.203 5.948 1.00 93.88 142 ALA A N 1
ATOM 1047 C CA . ALA A 1 142 ? -6.765 5.249 7.257 1.00 93.88 142 ALA A CA 1
ATOM 1048 C C . ALA A 1 142 ? -7.156 6.503 8.059 1.00 93.88 142 ALA A C 1
ATOM 1050 O O . ALA A 1 142 ? -7.485 6.400 9.246 1.00 93.88 142 ALA A O 1
ATOM 1051 N N . ILE A 1 143 ? -7.193 7.676 7.418 1.00 94.12 143 ILE A N 1
ATOM 1052 C CA . ILE A 1 143 ? -7.611 8.936 8.048 1.00 94.12 143 ILE A CA 1
ATOM 1053 C C . ILE A 1 143 ? -9.086 8.871 8.447 1.00 94.12 143 ILE A C 1
ATOM 1055 O O . ILE A 1 143 ? -9.417 9.144 9.603 1.00 94.12 143 ILE A O 1
ATOM 1059 N N . ILE A 1 144 ? -9.972 8.454 7.537 1.00 93.12 144 ILE A N 1
ATOM 1060 C CA . ILE A 1 144 ? -11.408 8.321 7.822 1.00 93.12 144 ILE A CA 1
ATOM 1061 C C . ILE A 1 144 ? -11.629 7.368 9.002 1.00 93.12 144 ILE A C 1
ATOM 1063 O O . ILE A 1 144 ? -12.377 7.698 9.926 1.00 93.12 144 ILE A O 1
ATOM 1067 N N . ASN A 1 145 ? -10.944 6.220 9.020 1.00 92.62 145 ASN A N 1
ATOM 1068 C CA . ASN A 1 145 ? -11.054 5.259 10.114 1.00 92.62 145 ASN A CA 1
ATOM 1069 C C . ASN A 1 145 ? -10.546 5.838 11.443 1.00 92.62 145 ASN A C 1
ATOM 1071 O O . ASN A 1 145 ? -11.195 5.681 12.476 1.00 92.62 145 ASN A O 1
ATOM 1075 N N . THR A 1 146 ? 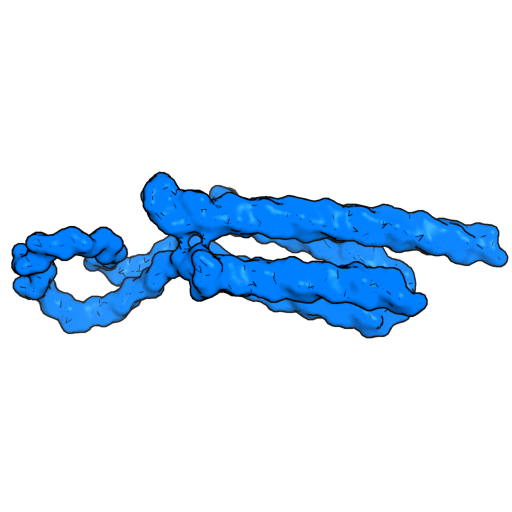-9.430 6.566 11.421 1.00 91.44 146 THR A N 1
ATOM 1076 C CA . THR A 1 146 ? -8.873 7.231 12.609 1.00 91.44 146 THR A CA 1
ATOM 1077 C C . THR A 1 146 ? -9.845 8.269 13.173 1.00 91.44 146 THR A C 1
ATOM 1079 O O . THR A 1 146 ? -10.112 8.280 14.375 1.00 91.44 146 THR A O 1
ATOM 1082 N N . LEU A 1 147 ? -10.439 9.108 12.319 1.00 90.81 147 LEU A N 1
ATOM 1083 C CA . LEU A 1 147 ? -11.427 10.111 12.728 1.00 90.81 147 LEU A CA 1
ATOM 1084 C C . LEU A 1 147 ? -12.709 9.468 13.267 1.00 90.81 147 LEU A C 1
ATOM 1086 O O . LEU A 1 147 ? -13.257 9.923 14.275 1.00 90.81 147 LEU A O 1
ATOM 1090 N N . TYR A 1 148 ? -13.173 8.394 12.626 1.00 90.00 148 TYR A N 1
ATOM 1091 C CA . TYR A 1 148 ? -14.319 7.614 13.082 1.00 90.00 148 TYR A CA 1
ATOM 1092 C C . TYR A 1 148 ? -14.078 7.020 14.478 1.00 90.00 148 TYR A C 1
ATOM 1094 O O . TYR A 1 148 ? -14.909 7.184 15.376 1.00 90.00 148 TYR A O 1
ATOM 1102 N N . LEU A 1 149 ? -12.918 6.391 14.688 1.00 88.19 149 LEU A N 1
ATOM 1103 C CA . LEU A 1 149 ? -12.529 5.813 15.974 1.00 88.19 149 LEU A CA 1
ATOM 1104 C C . LEU A 1 149 ? -12.342 6.886 17.055 1.00 88.19 149 LEU A C 1
ATOM 1106 O O . LEU A 1 149 ? -12.769 6.670 18.186 1.00 88.19 149 LEU A O 1
ATOM 1110 N N . ASN A 1 150 ? -11.794 8.057 16.717 1.00 88.19 150 ASN A N 1
ATOM 1111 C CA . ASN A 1 150 ? -11.653 9.176 17.652 1.00 88.19 150 ASN A CA 1
ATOM 1112 C C . ASN A 1 150 ? -13.025 9.690 18.130 1.00 88.19 150 ASN A C 1
ATOM 1114 O O . ASN A 1 150 ? -13.251 9.856 19.329 1.00 88.19 150 ASN A O 1
ATOM 1118 N N . LYS A 1 151 ? -13.990 9.866 17.214 1.00 86.19 151 LYS A N 1
ATOM 1119 C CA . LYS A 1 151 ? -15.371 10.238 17.575 1.00 86.19 151 LYS A CA 1
ATOM 1120 C C . LYS A 1 151 ? -16.044 9.171 18.445 1.00 86.19 151 LYS A C 1
ATOM 1122 O O . LYS A 1 151 ? -16.699 9.511 19.429 1.00 86.19 151 LYS A O 1
ATOM 1127 N N . ALA A 1 152 ? -15.869 7.891 18.112 1.00 83.06 152 ALA A N 1
ATOM 1128 C CA . ALA A 1 152 ? -16.413 6.784 18.897 1.00 83.06 152 ALA A CA 1
ATOM 1129 C C . ALA A 1 152 ? -15.792 6.703 20.304 1.00 83.06 152 ALA A C 1
ATOM 1131 O O . ALA A 1 152 ? -16.511 6.464 21.270 1.00 83.06 152 ALA A O 1
ATOM 1132 N N . SER A 1 153 ? -14.485 6.959 20.422 1.00 81.50 153 SER A N 1
ATOM 1133 C CA . SER A 1 153 ? -13.760 7.012 21.696 1.00 81.50 153 SER A CA 1
ATOM 1134 C C . SER A 1 153 ? -14.282 8.135 22.597 1.00 81.50 153 SER A C 1
ATOM 1136 O O . SER A 1 153 ? -14.667 7.887 23.737 1.00 81.50 153 SER A O 1
ATOM 1138 N N . LYS A 1 154 ? -14.421 9.360 22.062 1.00 79.06 154 LYS A N 1
ATOM 1139 C CA . LYS A 1 154 ? -14.975 10.501 22.814 1.00 79.06 154 LYS A CA 1
ATOM 1140 C C . LYS A 1 154 ? -16.392 10.238 23.326 1.00 79.06 154 LYS A C 1
ATOM 1142 O O . LYS A 1 154 ? -16.709 10.613 24.446 1.00 79.06 154 LYS A O 1
ATOM 1147 N N . LYS A 1 155 ? -17.231 9.559 22.537 1.00 71.69 155 LYS A N 1
ATOM 1148 C CA . LYS A 1 155 ? -18.602 9.208 22.940 1.00 71.69 155 LYS A CA 1
ATOM 1149 C C . LYS A 1 155 ? -18.650 8.201 24.099 1.00 71.69 155 LYS A C 1
ATOM 1151 O O . LYS A 1 155 ? -19.610 8.217 24.859 1.00 71.69 155 LYS A O 1
ATOM 1156 N N . LEU A 1 156 ? -17.649 7.328 24.216 1.00 65.75 156 LEU A N 1
ATOM 1157 C CA . LEU A 1 156 ? -17.543 6.350 25.305 1.00 65.75 156 LEU A CA 1
ATOM 1158 C C . LEU A 1 156 ? -16.982 6.964 26.593 1.00 65.75 156 LEU A C 1
ATOM 1160 O O . LEU A 1 156 ? -17.366 6.520 27.661 1.00 65.75 156 LEU A O 1
ATOM 1164 N N . ASN A 1 157 ? -16.122 7.983 26.493 1.00 59.62 157 ASN A N 1
ATOM 1165 C CA . ASN A 1 157 ? -15.542 8.677 27.651 1.00 59.62 157 ASN A CA 1
ATOM 1166 C C . ASN A 1 157 ? -16.486 9.708 28.306 1.00 59.62 157 ASN A C 1
ATOM 1168 O O . ASN A 1 157 ? -16.200 10.181 29.398 1.00 59.62 157 ASN A O 1
ATOM 1172 N N . PHE A 1 158 ? -17.567 10.098 27.623 1.00 57.38 158 PHE A N 1
ATOM 1173 C CA . PHE A 1 158 ? -18.601 11.026 28.114 1.00 57.38 158 PHE A CA 1
ATOM 1174 C C . PHE A 1 158 ? -19.863 10.301 28.631 1.00 57.38 158 PHE A C 1
ATOM 1176 O O . PHE A 1 158 ? -20.925 10.913 28.751 1.00 57.38 158 PHE A O 1
ATOM 1183 N N . ARG A 1 159 ? -19.769 8.995 28.896 1.00 47.50 159 ARG A N 1
ATOM 1184 C CA . ARG A 1 159 ? -20.811 8.163 29.509 1.00 47.50 159 ARG A CA 1
ATOM 1185 C C . ARG A 1 159 ? -20.263 7.519 30.769 1.00 47.50 159 ARG A C 1
ATOM 1187 O O . ARG A 1 159 ? -21.088 7.292 31.674 1.00 47.50 159 ARG A O 1
#

Solvent-accessible surface area (backbone atoms only — not comparable to full-atom values): 8699 Å² total; per-residue (Å²): 119,67,72,52,52,54,56,20,50,53,38,30,52,52,14,51,46,47,36,40,36,41,66,67,78,31,51,41,68,75,72,53,68,81,75,83,68,64,81,79,66,69,81,75,72,91,70,98,68,96,74,78,68,99,54,83,60,79,56,48,32,49,57,34,42,54,52,41,35,53,47,14,52,53,39,29,52,49,16,51,48,44,56,71,50,84,55,68,68,61,41,38,54,53,24,52,50,44,34,54,49,20,51,50,55,39,35,32,52,62,76,72,62,16,52,54,85,52,73,89,35,60,39,43,66,42,30,41,57,51,43,42,53,51,20,52,50,45,27,52,54,20,49,54,49,31,55,51,48,51,56,54,49,55,60,60,76,75,108

Sequence (159 aa):
MKNRLISSLLFIIIGALLILVPLYIVPVCPPPEVASMPTDMANNMMNHEMAHSPSGTIMKCFWTARAEVGIGIVVIAIGLLILFSRTVFVRMGLSMALACISFFTTAIPTILIGVCPGAMMLCNMGTKPALILLSALLLVVAIINTLYLNKASKKLNFR

Nearest PDB structures (foldseek):
  7qhh-assembly1_I  TM=4.936E-01  e=8.323E+00  Rattus norvegicus

Foldseek 3Di:
DVVLLVLLVVLLVLLVVLLCLCVPVQDADDQQDPPPPPPPVPPPDPDDDPDDDPPNDGFLSVVLSVVSNVLSVVSNVLSVVSNPDPDLVSVLVSLVVQLVSLVVLLCSCPPNRHGDPPCPGSCNVPVNVVSNVSSVVSNVSSVVSNVVSVVVVVVVVVD

Mean predicted aligned error: 9.22 Å